Protein AF-A0A0G0PQ27-F1 (afdb_monomer_lite)

Organism: NCBI:txid1618450

pLDDT: mean 84.86, std 15.39, range [36.97, 97.31]

Secondary structure (DSSP, 8-state):
-GGGHHHHHHHTTS--EEEEETTTTEEEEESSSS---SEEEEEETTEEEEEETTEEEEEEESSHHHHTT------

InterPro domains:
  IPR019270 Putative hypoxanthine phosphoribosyltransferase [PF10049] (17-65)

Structure (mmCIF, N/CA/C/O backbone):
data_AF-A0A0G0PQ27-F1
#
_entry.id   AF-A0A0G0PQ27-F1
#
loop_
_atom_site.group_PDB
_atom_site.id
_atom_site.type_symbol
_atom_site.label_atom_id
_atom_site.label_alt_id
_atom_site.label_comp_id
_atom_site.label_asym_id
_atom_site.label_entity_id
_atom_site.label_seq_id
_atom_site.pdbx_PDB_ins_code
_atom_site.Cartn_x
_atom_site.Cartn_y
_atom_site.Cartn_z
_atom_site.occupancy
_atom_site.B_iso_or_equiv
_atom_site.auth_seq_id
_atom_site.auth_comp_id
_atom_site.auth_asym_id
_atom_site.auth_atom_id
_atom_site.pdbx_PDB_model_num
ATOM 1 N N . MET A 1 1 ? -15.095 17.623 5.273 1.00 62.81 1 MET A N 1
ATOM 2 C CA . MET A 1 1 ? -15.258 16.803 4.036 1.00 62.81 1 MET A CA 1
ATOM 3 C C . MET A 1 1 ? -14.364 17.325 2.918 1.00 62.81 1 MET A C 1
ATOM 5 O O . MET A 1 1 ? -13.704 16.526 2.271 1.00 62.81 1 MET A O 1
ATOM 9 N N . TYR A 1 2 ? -14.290 18.644 2.718 1.00 80.19 2 TYR A N 1
ATOM 10 C CA . TYR A 1 2 ? -13.468 19.269 1.673 1.00 80.19 2 TYR A CA 1
ATOM 11 C C . TYR A 1 2 ? -11.987 19.452 2.045 1.00 80.19 2 TYR A C 1
ATOM 13 O O . TYR A 1 2 ? -11.164 19.731 1.180 1.00 80.19 2 TYR A O 1
ATOM 21 N N . ASP A 1 3 ? -11.623 19.234 3.307 1.00 87.44 3 ASP A N 1
ATOM 22 C CA . ASP A 1 3 ? -10.267 19.460 3.835 1.00 87.44 3 ASP A CA 1
ATOM 23 C C . ASP A 1 3 ? -9.221 18.498 3.250 1.00 87.44 3 ASP A C 1
ATOM 25 O O . ASP A 1 3 ? -8.024 18.770 3.272 1.00 87.44 3 ASP A O 1
ATOM 29 N N . LEU A 1 4 ? -9.676 17.376 2.685 1.00 82.12 4 LEU A N 1
ATOM 30 C CA . LEU A 1 4 ? -8.834 16.398 1.995 1.00 82.12 4 LEU A CA 1
ATOM 31 C C . LEU A 1 4 ? -8.571 16.769 0.528 1.00 82.12 4 LEU A C 1
ATOM 33 O O . LEU A 1 4 ? -7.659 16.209 -0.083 1.00 82.12 4 LEU A O 1
ATOM 37 N N . LEU A 1 5 ? -9.337 17.709 -0.044 1.00 85.88 5 LEU A N 1
ATOM 38 C CA . LEU A 1 5 ? -9.238 18.060 -1.462 1.00 85.88 5 LEU A CA 1
ATOM 39 C C . LEU A 1 5 ? -7.832 18.508 -1.875 1.00 85.88 5 LEU A C 1
ATOM 41 O O . LEU A 1 5 ? -7.359 17.990 -2.885 1.00 85.88 5 LEU A O 1
ATOM 45 N N . PRO A 1 6 ? -7.120 19.385 -1.135 1.00 86.12 6 PRO A N 1
ATOM 46 C CA . PRO A 1 6 ? -5.776 19.799 -1.538 1.00 86.12 6 PRO A CA 1
ATOM 47 C C . PRO A 1 6 ? -4.802 18.618 -1.648 1.00 86.12 6 PRO A C 1
ATOM 49 O O . PRO A 1 6 ? -4.007 18.559 -2.584 1.00 86.12 6 PRO A O 1
ATOM 52 N N . GLY A 1 7 ? -4.901 17.648 -0.732 1.00 79.38 7 GLY A N 1
ATOM 53 C CA . GLY A 1 7 ? -4.084 16.433 -0.751 1.00 79.38 7 GLY A CA 1
ATOM 54 C C . GLY A 1 7 ? -4.417 15.527 -1.936 1.00 79.38 7 GLY A C 1
ATOM 55 O O . GLY A 1 7 ? -3.517 15.097 -2.654 1.00 79.38 7 GLY A O 1
ATOM 56 N N . ILE A 1 8 ? -5.707 15.305 -2.201 1.00 81.88 8 ILE A N 1
ATOM 57 C CA . ILE A 1 8 ? -6.164 14.507 -3.349 1.00 81.88 8 ILE A CA 1
ATOM 58 C C . ILE A 1 8 ? -5.724 15.156 -4.669 1.00 81.88 8 ILE A C 1
ATOM 60 O O . ILE A 1 8 ? -5.187 14.474 -5.536 1.00 81.88 8 ILE A O 1
ATOM 64 N N . LEU A 1 9 ? -5.878 16.476 -4.809 1.00 83.88 9 LEU A N 1
ATOM 65 C CA . LEU A 1 9 ? -5.430 17.237 -5.982 1.00 83.88 9 LEU A CA 1
ATOM 66 C C . LEU A 1 9 ? -3.910 17.166 -6.178 1.00 83.88 9 LEU A C 1
ATOM 68 O O . LEU A 1 9 ? -3.441 17.058 -7.311 1.00 83.88 9 LEU A O 1
ATOM 72 N N . ALA A 1 10 ? -3.131 17.184 -5.094 1.00 77.44 10 ALA A N 1
ATOM 73 C CA . ALA A 1 10 ? -1.684 17.006 -5.169 1.00 77.44 10 ALA A CA 1
ATOM 74 C C . ALA A 1 10 ? -1.295 15.597 -5.658 1.00 77.44 10 ALA A C 1
ATOM 76 O O . ALA A 1 10 ? -0.348 15.464 -6.437 1.00 77.44 10 ALA A O 1
ATOM 77 N N . MET A 1 11 ? -2.040 14.566 -5.243 1.00 73.50 11 MET A N 1
ATOM 78 C CA . MET A 1 11 ? -1.825 13.168 -5.640 1.00 73.50 11 MET A C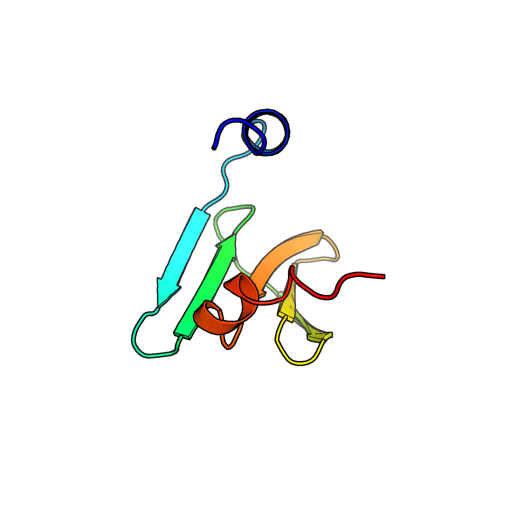A 1
ATOM 79 C C . MET A 1 11 ? -2.348 12.853 -7.046 1.00 73.50 11 MET A C 1
ATOM 81 O O . MET A 1 11 ? -1.763 12.020 -7.732 1.00 73.50 11 MET A O 1
ATOM 85 N N . ALA A 1 12 ? -3.376 13.565 -7.519 1.00 74.88 12 ALA A N 1
ATOM 86 C CA . ALA A 1 12 ? -4.008 13.364 -8.827 1.00 74.88 12 ALA A CA 1
ATOM 87 C C . ALA A 1 12 ? -3.073 13.586 -10.034 1.00 74.88 12 ALA A C 1
ATOM 89 O O . ALA A 1 12 ? -3.444 13.289 -11.167 1.00 74.88 12 ALA A O 1
ATOM 90 N N . LYS A 1 13 ? -1.845 14.077 -9.815 1.00 76.88 13 LYS A N 1
ATOM 91 C CA . LYS A 1 13 ? -0.806 14.193 -10.852 1.00 76.88 13 LYS A CA 1
ATOM 92 C C . LYS A 1 13 ? -0.374 12.839 -11.423 1.00 76.88 13 LYS A C 1
ATOM 94 O O . LYS A 1 13 ? 0.139 12.796 -12.539 1.00 76.88 13 LYS A O 1
ATOM 99 N N . LYS A 1 14 ? -0.543 11.752 -10.664 1.00 78.69 14 LYS A N 1
ATOM 100 C CA . LYS A 1 14 ? -0.310 10.376 -11.116 1.00 78.69 14 LYS A CA 1
ATOM 101 C C . LYS A 1 14 ? -1.509 9.507 -10.727 1.00 78.69 14 LYS A C 1
ATOM 103 O O . LYS A 1 14 ? -2.132 9.774 -9.701 1.00 78.69 14 LYS A O 1
ATOM 108 N N . PRO A 1 15 ? -1.851 8.473 -11.511 1.00 85.38 15 PRO A N 1
ATOM 109 C CA . PRO A 1 15 ? -2.935 7.583 -11.133 1.00 85.38 15 PRO A CA 1
ATOM 110 C C . PRO A 1 15 ? -2.566 6.830 -9.850 1.00 85.38 15 PRO A C 1
ATOM 112 O O . PRO A 1 15 ? -1.456 6.314 -9.721 1.00 85.38 15 PRO A O 1
ATOM 115 N N . VAL A 1 16 ? -3.515 6.761 -8.921 1.00 89.06 16 VAL A N 1
ATOM 116 C CA . VAL A 1 16 ? -3.421 5.961 -7.698 1.00 89.06 16 VAL A CA 1
ATOM 117 C C . VAL A 1 16 ? -4.583 4.982 -7.704 1.00 89.06 16 VAL A C 1
ATOM 119 O O . VAL A 1 16 ? -5.714 5.368 -8.003 1.00 89.06 16 VAL A O 1
ATOM 122 N N . TRP A 1 17 ? -4.307 3.719 -7.395 1.00 91.12 17 TRP A N 1
ATOM 123 C CA . TRP A 1 17 ? -5.328 2.678 -7.309 1.00 91.12 17 TRP A CA 1
ATOM 124 C C . TRP A 1 17 ? -5.486 2.229 -5.868 1.00 91.12 17 TRP A C 1
ATOM 126 O O . TRP A 1 17 ? -4.494 2.011 -5.175 1.00 91.12 17 TRP A O 1
ATOM 136 N N . PHE A 1 18 ? -6.738 2.076 -5.462 1.00 92.88 18 PHE A N 1
ATOM 137 C CA . PHE A 1 18 ? -7.135 1.584 -4.155 1.00 92.88 18 PHE A CA 1
ATOM 138 C C . PHE A 1 18 ? -7.906 0.289 -4.366 1.00 92.88 18 PHE A C 1
ATOM 140 O O . PHE A 1 18 ? -8.827 0.260 -5.183 1.00 92.88 18 PHE A O 1
ATOM 147 N N . ASP A 1 19 ? -7.512 -0.757 -3.655 1.00 94.75 19 ASP A N 1
ATOM 148 C CA . ASP A 1 19 ? -8.182 -2.053 -3.667 1.00 94.75 19 ASP A CA 1
ATOM 149 C C . ASP A 1 19 ? -8.332 -2.514 -2.219 1.00 94.75 19 ASP A C 1
ATOM 151 O O . ASP A 1 19 ? -7.331 -2.686 -1.522 1.00 94.75 19 ASP A O 1
ATOM 155 N N . TYR A 1 20 ? -9.570 -2.581 -1.735 1.00 96.19 20 TYR A N 1
ATOM 156 C CA . TYR A 1 20 ? -9.866 -2.953 -0.356 1.00 96.19 20 TYR A CA 1
ATOM 157 C C . TYR A 1 20 ? -10.427 -4.367 -0.332 1.00 96.19 20 TYR A C 1
ATOM 159 O O . TYR A 1 20 ? -11.516 -4.614 -0.852 1.00 96.19 20 TYR A O 1
ATOM 167 N N . ASP A 1 21 ? -9.682 -5.266 0.298 1.00 96.69 21 ASP A N 1
ATOM 168 C CA . ASP A 1 21 ? -10.119 -6.621 0.582 1.00 96.69 21 ASP A CA 1
ATOM 169 C C . ASP A 1 21 ? -10.871 -6.620 1.915 1.00 96.69 21 ASP A C 1
ATOM 171 O O . ASP A 1 21 ? -10.287 -6.445 2.989 1.00 96.69 21 ASP A O 1
ATOM 175 N N . GLN A 1 22 ? -12.190 -6.776 1.826 1.00 95.19 22 GLN A N 1
ATOM 176 C CA . GLN A 1 22 ? -13.072 -6.760 2.986 1.00 95.19 22 GLN A CA 1
ATOM 177 C C . GLN A 1 22 ? -12.908 -8.007 3.865 1.00 95.19 22 GLN A C 1
ATOM 179 O O . GLN A 1 22 ? -13.073 -7.901 5.080 1.00 95.19 22 GLN A O 1
ATOM 184 N N . ASP A 1 23 ? -12.585 -9.164 3.284 1.00 96.62 23 ASP A N 1
ATOM 185 C CA . ASP A 1 23 ? -12.460 -10.416 4.034 1.00 96.62 23 ASP A CA 1
ATOM 186 C C . ASP A 1 23 ? -11.168 -10.427 4.861 1.00 96.62 23 ASP A C 1
ATOM 188 O O . ASP A 1 23 ? -11.142 -10.955 5.975 1.00 96.62 23 ASP A O 1
ATOM 192 N N . ALA A 1 24 ? -10.107 -9.804 4.338 1.00 96.25 24 ALA A N 1
ATOM 193 C CA . ALA A 1 24 ? -8.821 -9.679 5.019 1.00 96.25 24 ALA A CA 1
ATOM 194 C C . ALA A 1 24 ? -8.679 -8.414 5.895 1.00 96.25 24 ALA A C 1
ATOM 196 O O . ALA A 1 24 ? -7.719 -8.323 6.657 1.00 96.25 24 ALA A O 1
ATOM 197 N N . ASP A 1 25 ? -9.587 -7.436 5.784 1.00 95.94 25 ASP A N 1
ATOM 198 C CA . ASP A 1 25 ? -9.438 -6.067 6.319 1.00 95.94 25 ASP A CA 1
ATOM 199 C C . ASP A 1 25 ? -8.116 -5.394 5.889 1.00 95.94 25 ASP A C 1
ATOM 201 O O . ASP A 1 25 ? -7.376 -4.816 6.693 1.00 95.94 25 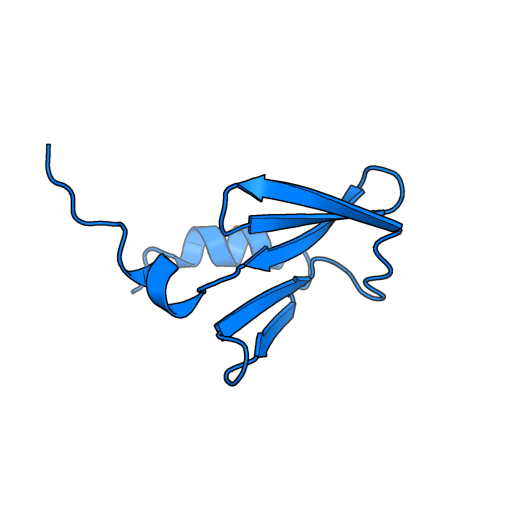ASP A O 1
ATOM 205 N N . VAL A 1 26 ? -7.808 -5.473 4.588 1.00 96.62 26 VAL A N 1
ATOM 206 C CA . VAL A 1 26 ? -6.560 -4.956 4.004 1.00 96.62 26 VAL A CA 1
ATOM 207 C C . VAL A 1 26 ? -6.841 -3.958 2.885 1.00 96.62 26 VAL A C 1
ATOM 209 O O . VAL A 1 26 ? -7.596 -4.236 1.958 1.00 96.62 26 VAL A O 1
ATOM 212 N N . LEU A 1 27 ? -6.176 -2.799 2.922 1.00 96.69 27 LEU A N 1
ATOM 213 C CA . LEU A 1 27 ? -6.174 -1.831 1.823 1.00 96.69 27 LEU A CA 1
ATOM 214 C C . LEU A 1 27 ? -4.841 -1.858 1.072 1.00 96.69 27 LEU A C 1
ATOM 216 O O . LEU A 1 27 ? -3.790 -1.525 1.624 1.00 96.69 27 LEU A O 1
ATOM 220 N N . TYR A 1 28 ? -4.901 -2.152 -0.221 1.00 95.12 28 TYR A N 1
ATOM 221 C CA . TYR A 1 28 ? -3.788 -1.997 -1.146 1.00 95.12 28 TYR A CA 1
ATOM 222 C C . TYR A 1 28 ? -3.857 -0.631 -1.827 1.00 95.12 28 TYR A C 1
ATOM 224 O O . TYR A 1 28 ? -4.855 -0.271 -2.451 1.00 95.12 28 TYR A O 1
ATOM 232 N N . VAL A 1 29 ? -2.762 0.121 -1.750 1.00 94.38 29 VAL A N 1
ATOM 233 C CA . VAL A 1 29 ? -2.582 1.391 -2.456 1.00 94.38 29 VAL A CA 1
ATOM 234 C C . VAL A 1 29 ? -1.466 1.212 -3.474 1.00 94.38 29 VAL A C 1
ATOM 236 O O . VAL A 1 29 ? -0.341 0.902 -3.099 1.00 94.38 29 VAL A O 1
ATOM 239 N N . SER A 1 30 ? -1.750 1.397 -4.761 1.00 93.81 30 SER A N 1
ATOM 240 C CA . SER A 1 30 ? -0.752 1.306 -5.838 1.00 93.81 30 SER A CA 1
ATOM 241 C C . SER A 1 30 ? -0.484 2.674 -6.451 1.00 93.81 30 SER A C 1
ATOM 243 O O . SER A 1 30 ? -1.426 3.397 -6.772 1.00 93.81 30 SER A O 1
ATOM 245 N N . PHE A 1 31 ? 0.787 2.994 -6.698 1.00 90.12 31 PHE A N 1
ATOM 246 C CA . PHE A 1 31 ? 1.204 4.255 -7.333 1.00 90.12 31 PHE A CA 1
ATOM 247 C C . PHE A 1 31 ? 1.617 4.097 -8.799 1.00 90.12 31 PHE A C 1
ATOM 249 O O . PHE A 1 31 ? 1.847 5.082 -9.500 1.00 90.12 31 PHE A O 1
ATOM 256 N N . ARG A 1 32 ? 1.708 2.855 -9.284 1.00 84.25 32 ARG A N 1
ATOM 257 C CA . ARG A 1 32 ? 1.927 2.546 -10.698 1.00 84.25 32 ARG A CA 1
ATOM 258 C C . ARG A 1 32 ? 1.320 1.195 -11.073 1.00 84.25 32 ARG A C 1
ATOM 260 O O . ARG A 1 32 ? 1.078 0.352 -10.210 1.00 84.25 32 ARG A O 1
ATOM 267 N N . LYS A 1 33 ? 1.160 0.968 -12.377 1.00 80.25 33 LYS A N 1
ATOM 268 C CA . LYS A 1 33 ? 0.883 -0.350 -12.959 1.00 80.25 33 LYS A CA 1
ATOM 269 C C . LYS A 1 33 ? 1.898 -0.668 -14.073 1.00 80.25 33 LYS A C 1
ATOM 271 O O . LYS A 1 33 ? 2.250 0.249 -14.812 1.00 80.25 33 LYS A O 1
ATOM 276 N N . PRO A 1 34 ? 2.341 -1.932 -14.218 1.00 81.25 34 PRO A N 1
ATOM 277 C CA . PRO A 1 34 ? 2.116 -3.030 -13.283 1.00 81.25 34 PRO A CA 1
ATOM 278 C C . PRO A 1 34 ? 2.834 -2.769 -11.950 1.00 81.25 34 PRO A C 1
ATOM 280 O O . PRO A 1 34 ? 3.832 -2.045 -11.867 1.00 81.25 34 PRO A O 1
ATOM 283 N N . GLN A 1 35 ? 2.251 -3.303 -10.885 1.00 75.19 35 GLN A N 1
ATOM 284 C CA . GLN A 1 35 ? 2.704 -3.057 -9.525 1.00 75.19 35 GLN A CA 1
ATOM 285 C C . GLN A 1 35 ? 4.091 -3.677 -9.308 1.00 75.19 35 GLN A C 1
ATOM 287 O O . GLN A 1 35 ? 5.010 -2.957 -8.919 1.00 75.19 35 GLN A O 1
ATOM 292 N N . ASP A 1 36 ? 4.239 -4.966 -9.652 1.00 82.06 36 ASP A N 1
ATOM 293 C CA . ASP A 1 36 ? 5.467 -5.782 -9.657 1.00 82.06 36 ASP A CA 1
ATOM 294 C C . ASP A 1 36 ? 6.511 -5.328 -8.629 1.00 82.06 36 ASP A C 1
ATOM 296 O O . ASP A 1 36 ? 7.629 -4.948 -8.979 1.00 82.06 36 ASP A O 1
ATOM 300 N N . ALA A 1 37 ? 6.115 -5.283 -7.356 1.00 87.69 37 ALA A N 1
ATOM 301 C CA . ALA A 1 37 ? 7.047 -5.003 -6.273 1.00 87.69 37 ALA A CA 1
ATOM 302 C C . ALA A 1 37 ? 8.056 -6.155 -6.191 1.00 87.69 37 ALA A C 1
ATOM 304 O O . ALA A 1 37 ? 7.658 -7.319 -6.202 1.00 87.69 37 ALA A O 1
ATOM 305 N N . THR A 1 38 ? 9.345 -5.834 -6.131 1.00 90.00 38 THR A N 1
ATOM 306 C CA . THR A 1 38 ? 10.404 -6.827 -5.899 1.00 90.00 38 THR A CA 1
ATOM 307 C C . THR A 1 38 ? 10.647 -7.024 -4.414 1.00 90.00 38 THR A C 1
ATOM 309 O O . THR A 1 38 ? 11.127 -8.076 -4.007 1.00 90.00 38 THR A O 1
ATOM 312 N N . GLU A 1 39 ? 10.305 -6.017 -3.612 1.00 93.75 39 GLU A N 1
ATOM 313 C CA . GLU A 1 39 ? 10.575 -5.984 -2.184 1.00 93.75 39 GLU A CA 1
ATOM 314 C C . GLU A 1 39 ? 9.346 -5.480 -1.428 1.00 93.75 39 GLU A C 1
ATOM 316 O O . GLU A 1 39 ? 8.545 -4.680 -1.924 1.00 93.75 39 GLU A O 1
ATOM 321 N N . THR A 1 40 ? 9.151 -6.001 -0.221 1.00 95.25 40 THR A N 1
ATOM 322 C CA . THR A 1 40 ? 8.117 -5.537 0.703 1.00 95.25 40 THR A CA 1
ATOM 323 C C . THR A 1 40 ? 8.714 -5.478 2.096 1.00 95.25 40 THR A C 1
ATOM 325 O O . THR A 1 40 ? 9.242 -6.477 2.581 1.00 95.25 40 THR A O 1
ATOM 328 N N . THR A 1 41 ? 8.652 -4.309 2.722 1.00 96.88 41 THR A N 1
ATOM 329 C CA . THR A 1 41 ? 9.284 -4.044 4.015 1.00 96.88 41 THR A CA 1
ATOM 330 C C . THR A 1 41 ? 8.243 -3.551 5.021 1.00 96.88 41 THR A C 1
ATOM 332 O O . THR A 1 41 ? 7.400 -2.715 4.684 1.00 96.88 41 THR A O 1
ATOM 335 N N . PRO A 1 42 ? 8.242 -4.066 6.262 1.00 96.44 42 PRO A N 1
ATOM 336 C CA . PRO A 1 42 ? 7.377 -3.540 7.307 1.00 96.44 42 PRO A CA 1
ATOM 337 C C . PRO A 1 42 ? 7.850 -2.141 7.714 1.00 96.44 42 PRO A C 1
ATOM 339 O O . PRO A 1 42 ? 9.016 -1.942 8.048 1.00 96.44 42 PRO A O 1
ATOM 342 N N . TYR A 1 43 ? 6.938 -1.173 7.695 1.00 95.25 43 TYR A N 1
ATOM 343 C CA . TYR A 1 43 ? 7.179 0.175 8.216 1.00 95.25 43 TYR A CA 1
ATOM 344 C C . TYR A 1 43 ? 6.719 0.301 9.669 1.00 95.25 43 TYR A C 1
ATOM 346 O O . TYR A 1 43 ? 7.378 0.943 10.4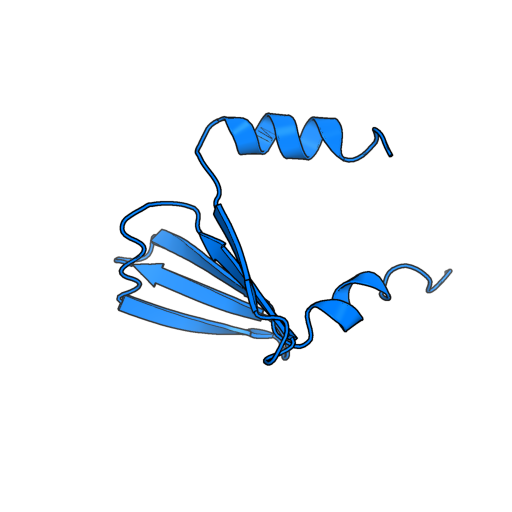83 1.00 95.25 43 TYR A O 1
ATOM 354 N N . ASN A 1 44 ? 5.585 -0.321 9.994 1.00 93.62 44 ASN A N 1
ATOM 355 C CA . ASN A 1 44 ? 5.081 -0.508 11.352 1.00 93.62 44 ASN A CA 1
ATOM 356 C C . ASN A 1 44 ? 4.131 -1.718 11.391 1.00 93.62 44 ASN A C 1
ATOM 358 O O . ASN A 1 44 ? 3.941 -2.380 10.371 1.00 93.62 44 ASN A O 1
ATOM 362 N N . ASP A 1 45 ? 3.507 -1.959 12.545 1.00 92.25 45 ASP A N 1
ATOM 363 C CA . ASP A 1 45 ? 2.615 -3.102 12.796 1.00 92.25 45 ASP A CA 1
ATOM 364 C C . ASP A 1 45 ? 1.464 -3.251 11.785 1.00 92.25 45 ASP A C 1
ATOM 366 O O . ASP A 1 45 ? 0.973 -4.356 11.581 1.00 92.25 45 ASP A O 1
ATOM 370 N N . HIS A 1 46 ? 1.051 -2.164 11.125 1.00 94.38 46 HIS A N 1
ATOM 371 C CA . HIS A 1 46 ? -0.096 -2.157 10.215 1.00 94.38 46 HIS A CA 1
ATOM 372 C C . HIS A 1 46 ? 0.252 -1.730 8.785 1.00 94.38 46 HIS A C 1
ATOM 374 O O . HIS A 1 46 ? -0.635 -1.656 7.940 1.00 94.38 46 HIS A O 1
ATOM 380 N N . ILE A 1 47 ? 1.509 -1.392 8.482 1.00 96.12 47 ILE A N 1
ATOM 381 C CA . ILE A 1 47 ? 1.887 -0.825 7.182 1.00 96.12 47 ILE A CA 1
ATOM 382 C C . ILE A 1 47 ? 3.078 -1.572 6.601 1.00 96.12 47 ILE A C 1
ATOM 384 O O . ILE A 1 47 ? 4.160 -1.599 7.189 1.00 96.12 47 ILE A O 1
ATOM 388 N N . LEU A 1 48 ? 2.893 -2.080 5.382 1.00 97.31 48 LEU A N 1
ATOM 389 C CA . LEU A 1 48 ? 3.952 -2.644 4.552 1.00 97.31 48 LEU A CA 1
ATOM 390 C C . LEU A 1 48 ? 4.216 -1.725 3.357 1.00 97.31 48 LEU A C 1
ATOM 392 O O . LEU A 1 48 ? 3.302 -1.400 2.592 1.00 97.31 48 LEU A O 1
ATOM 396 N N . LEU A 1 49 ? 5.470 -1.328 3.176 1.00 96.38 49 LEU A N 1
ATOM 397 C CA . LEU A 1 49 ? 5.936 -0.597 2.003 1.00 96.38 49 LEU A CA 1
ATOM 398 C C . LEU A 1 49 ? 6.287 -1.586 0.911 1.00 96.38 49 LEU A C 1
ATOM 400 O O . LEU A 1 49 ? 6.855 -2.640 1.181 1.00 96.38 49 LEU A O 1
ATOM 404 N N . ARG A 1 50 ? 5.935 -1.256 -0.327 1.00 95.69 50 ARG A N 1
ATOM 405 C CA . ARG A 1 50 ? 6.168 -2.125 -1.475 1.00 95.69 50 ARG A CA 1
ATOM 406 C C . ARG A 1 50 ? 7.003 -1.382 -2.482 1.00 95.69 50 ARG A C 1
ATOM 408 O O . ARG A 1 50 ? 6.569 -0.352 -2.997 1.00 95.69 50 ARG A O 1
ATOM 415 N N . GLU A 1 51 ? 8.176 -1.919 -2.769 1.00 94.62 51 GLU A N 1
ATOM 416 C CA . GLU A 1 51 ? 9.198 -1.249 -3.557 1.00 94.62 51 GLU A CA 1
ATOM 417 C C . GLU A 1 51 ? 9.585 -2.079 -4.782 1.00 94.62 51 GLU A C 1
ATOM 419 O O . GLU A 1 51 ? 9.493 -3.310 -4.796 1.00 94.62 51 GLU A O 1
ATOM 424 N N . ARG A 1 52 ? 10.014 -1.400 -5.847 1.00 92.50 52 ARG A N 1
ATOM 425 C CA . ARG A 1 52 ? 10.720 -2.024 -6.973 1.00 92.50 52 ARG A CA 1
ATOM 426 C C . ARG A 1 52 ? 11.911 -1.169 -7.334 1.00 92.50 52 ARG A C 1
ATOM 428 O O . ARG A 1 52 ? 11.726 -0.002 -7.667 1.00 92.50 52 ARG A O 1
ATOM 435 N N . ASN A 1 53 ? 13.097 -1.768 -7.357 1.00 91.12 53 ASN A N 1
ATOM 436 C CA . ASN A 1 53 ? 14.343 -1.084 -7.716 1.00 91.12 53 ASN A CA 1
ATOM 437 C C . ASN A 1 53 ? 14.570 0.208 -6.897 1.00 91.12 53 ASN A C 1
ATOM 439 O O . ASN A 1 53 ? 15.009 1.215 -7.448 1.00 91.12 53 ASN A O 1
ATOM 443 N N . GLY A 1 54 ? 14.211 0.200 -5.608 1.00 88.31 54 GLY A N 1
ATOM 444 C CA . GLY A 1 54 ? 14.325 1.363 -4.718 1.00 88.31 54 GLY A CA 1
ATOM 445 C C . GLY A 1 54 ? 13.263 2.456 -4.908 1.00 88.31 54 GLY A C 1
ATOM 446 O O . GLY A 1 54 ? 13.356 3.506 -4.280 1.00 88.31 54 GLY A O 1
ATOM 447 N N . GLU A 1 55 ? 12.256 2.248 -5.763 1.00 89.94 55 GLU A N 1
ATOM 448 C CA . GLU A 1 55 ? 11.092 3.135 -5.881 1.00 89.94 55 GLU A CA 1
ATOM 449 C C . GLU A 1 55 ? 9.909 2.558 -5.095 1.00 89.94 55 GLU A C 1
ATOM 451 O O . GLU A 1 55 ? 9.596 1.376 -5.244 1.00 89.94 55 GLU A O 1
ATOM 456 N N . LEU A 1 56 ? 9.203 3.391 -4.322 1.00 92.25 56 LEU A N 1
ATOM 457 C CA . LEU A 1 56 ? 7.948 3.014 -3.668 1.00 92.25 56 LEU A CA 1
ATOM 458 C C . LEU A 1 56 ? 6.819 2.904 -4.700 1.00 92.25 56 LEU A C 1
ATOM 460 O O . LEU A 1 56 ? 6.426 3.882 -5.335 1.00 92.25 56 LEU A O 1
ATOM 464 N N . VAL A 1 57 ? 6.265 1.705 -4.844 1.00 94.19 57 VAL A N 1
ATOM 465 C CA . VAL A 1 57 ? 5.286 1.364 -5.891 1.00 94.19 57 VAL A CA 1
ATOM 466 C C . VAL A 1 57 ? 3.909 1.061 -5.327 1.00 94.19 57 VAL A C 1
ATOM 468 O O . VAL A 1 57 ? 2.921 1.088 -6.064 1.00 94.19 57 VAL A O 1
ATOM 471 N N . GLY A 1 58 ? 3.834 0.826 -4.019 1.00 94.50 58 GLY A N 1
ATOM 472 C CA . GLY A 1 58 ? 2.581 0.714 -3.303 1.00 94.50 58 GLY A CA 1
ATOM 473 C C . GLY A 1 58 ? 2.752 0.598 -1.796 1.00 94.50 58 GLY A C 1
ATOM 474 O O . GLY A 1 58 ? 3.861 0.553 -1.267 1.00 94.50 58 GLY A O 1
ATOM 475 N N . ILE A 1 59 ? 1.620 0.543 -1.113 1.00 96.25 59 ILE A N 1
ATOM 476 C CA . ILE A 1 59 ? 1.50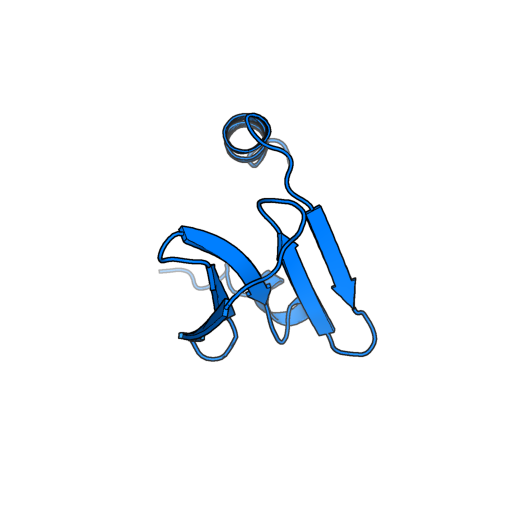5 0.371 0.332 1.00 96.25 59 ILE A CA 1
ATOM 477 C C . ILE A 1 59 ? 0.427 -0.682 0.581 1.00 96.25 59 ILE A C 1
ATOM 479 O O . ILE A 1 59 ? -0.576 -0.724 -0.130 1.00 96.25 59 ILE A O 1
ATOM 483 N N . THR A 1 60 ? 0.639 -1.538 1.574 1.00 96.75 60 THR A N 1
ATOM 484 C CA . THR A 1 60 ? -0.402 -2.417 2.124 1.00 96.75 60 THR A CA 1
ATOM 485 C C . THR A 1 60 ? -0.707 -1.958 3.535 1.00 96.75 60 THR A C 1
ATOM 487 O O . THR A 1 60 ? 0.212 -1.842 4.345 1.00 96.75 60 THR A O 1
ATOM 490 N N . ILE A 1 61 ? -1.972 -1.663 3.809 1.00 96.81 61 ILE A N 1
ATOM 491 C CA . ILE A 1 61 ? -2.455 -1.261 5.126 1.00 96.81 61 ILE A CA 1
ATOM 492 C C . ILE A 1 61 ? -3.268 -2.422 5.685 1.00 96.81 61 ILE A C 1
ATOM 494 O O . ILE A 1 61 ? -4.307 -2.764 5.126 1.00 96.81 61 ILE A O 1
ATOM 498 N N . LEU A 1 62 ? -2.766 -3.021 6.756 1.00 95.56 62 LEU A N 1
ATOM 499 C CA . LEU A 1 62 ? -3.413 -4.077 7.528 1.00 95.56 62 LEU A CA 1
ATOM 500 C C . LEU A 1 62 ? -4.353 -3.454 8.567 1.00 95.56 62 LEU A C 1
ATOM 502 O O . LEU A 1 62 ? -4.168 -2.292 8.941 1.00 95.56 62 LEU A O 1
ATOM 506 N N . ASP A 1 63 ? -5.347 -4.218 9.025 1.00 95.06 63 ASP A N 1
ATOM 507 C CA . ASP A 1 63 ? -6.382 -3.760 9.963 1.00 95.06 63 ASP A CA 1
ATOM 508 C C . ASP A 1 63 ? -6.968 -2.401 9.534 1.00 95.06 63 ASP A C 1
ATOM 510 O O . ASP A 1 63 ? -7.102 -1.456 10.328 1.00 95.06 63 ASP A O 1
ATOM 514 N N . ALA A 1 64 ? -7.221 -2.243 8.230 1.00 92.50 64 ALA A N 1
ATOM 515 C CA . ALA A 1 64 ? -7.429 -0.930 7.627 1.00 92.50 64 ALA A CA 1
ATOM 516 C C . ALA A 1 64 ? -8.657 -0.219 8.223 1.00 92.50 64 ALA A C 1
ATOM 518 O O . ALA A 1 64 ? -8.655 1.006 8.396 1.00 92.50 64 ALA A O 1
ATOM 519 N N . SER A 1 65 ? -9.677 -0.978 8.628 1.00 91.69 65 SER A N 1
ATOM 520 C CA . SER A 1 65 ? -10.857 -0.455 9.316 1.00 91.69 65 SER A CA 1
ATOM 521 C C . SER A 1 65 ? -10.526 0.227 10.658 1.00 91.69 65 SER A C 1
ATOM 523 O O . SER A 1 65 ? -11.184 1.203 11.049 1.00 91.69 65 SER A O 1
ATOM 525 N N . HIS A 1 66 ? -9.461 -0.201 11.343 1.00 86.50 66 HIS A N 1
ATOM 526 C CA . HIS A 1 66 ? -9.014 0.337 12.630 1.00 86.50 66 HIS A CA 1
ATOM 527 C C . HIS A 1 66 ? -8.136 1.588 12.491 1.00 86.50 66 HIS A C 1
ATOM 529 O O . HIS A 1 66 ? -8.098 2.421 13.404 1.00 86.50 66 HIS A O 1
ATOM 535 N N . MET A 1 67 ? -7.514 1.795 11.328 1.00 75.50 67 MET A N 1
ATOM 536 C CA . MET A 1 67 ? -6.714 2.992 11.034 1.00 75.50 67 MET A CA 1
ATOM 537 C C . MET A 1 67 ? -7.555 4.278 10.984 1.00 75.50 67 MET A C 1
ATOM 539 O O . MET A 1 67 ? -7.049 5.367 11.261 1.00 75.50 67 MET A O 1
ATOM 543 N N . SER A 1 68 ? -8.862 4.165 10.727 1.00 60.22 68 SER A N 1
ATOM 544 C CA . SER A 1 68 ? -9.799 5.299 10.729 1.00 60.22 68 SER A CA 1
ATOM 545 C C . SER A 1 68 ? -10.038 5.919 12.120 1.00 60.22 68 SER A C 1
ATOM 547 O O . SER A 1 68 ? -10.513 7.051 12.218 1.00 60.22 68 SER A O 1
ATOM 549 N N . LYS A 1 69 ? -9.684 5.214 13.208 1.00 53.66 69 LYS A N 1
ATOM 550 C CA . LYS A 1 69 ? -10.064 5.574 14.588 1.00 53.66 69 LYS A CA 1
ATOM 551 C C . LYS A 1 69 ? -8.984 6.316 15.388 1.00 53.66 69 LYS A C 1
ATOM 553 O O . LYS A 1 69 ? -9.267 6.791 16.483 1.00 53.66 69 LYS A O 1
ATOM 558 N N . LYS A 1 70 ? -7.758 6.473 14.870 1.00 48.22 70 LYS A N 1
ATOM 559 C CA . LYS A 1 70 ? -6.604 6.990 15.645 1.00 48.22 70 LYS A CA 1
ATOM 560 C C . LYS A 1 70 ? -6.406 8.518 15.644 1.00 48.22 70 LYS A C 1
ATOM 562 O O . LYS A 1 70 ? -5.330 8.995 15.990 1.00 48.22 70 LYS A O 1
ATOM 567 N N . LYS A 1 71 ? -7.433 9.313 15.320 1.00 45.22 71 LYS A N 1
ATOM 568 C CA . LYS A 1 71 ? -7.443 10.770 15.571 1.00 45.22 71 LYS A CA 1
ATOM 569 C C . LYS A 1 71 ? -8.549 11.149 16.551 1.00 45.22 71 LYS A C 1
ATOM 571 O O . LYS A 1 71 ? -9.576 11.679 16.149 1.00 45.22 71 LYS A O 1
ATOM 576 N N . GLN A 1 72 ? -8.312 10.869 17.830 1.00 40.44 72 GLN A N 1
ATOM 577 C CA . GLN A 1 72 ? -8.894 11.577 18.975 1.00 40.44 72 GLN A CA 1
ATOM 578 C C . GLN A 1 72 ? -8.127 11.162 20.241 1.00 40.44 72 GLN A C 1
ATOM 580 O O . GLN A 1 72 ? -8.604 10.416 21.088 1.00 40.44 72 GLN A O 1
ATOM 585 N N . THR A 1 73 ? -6.889 11.629 20.366 1.00 36.97 73 THR A N 1
ATOM 586 C CA . THR A 1 73 ? -6.281 11.807 21.686 1.00 36.97 73 THR A CA 1
ATOM 587 C C . THR A 1 73 ? -5.912 13.272 21.768 1.00 36.97 73 THR A C 1
ATOM 589 O O . THR A 1 73 ? -5.009 13.746 21.087 1.00 36.97 73 THR A O 1
ATOM 592 N N . VAL A 1 74 ? -6.758 13.983 22.504 1.00 44.19 74 VAL A N 1
ATOM 593 C CA . VAL A 1 74 ? -6.599 15.376 22.899 1.00 44.19 74 VAL A CA 1
ATOM 594 C C . VAL A 1 74 ? -5.338 15.476 23.754 1.00 44.19 74 VAL A 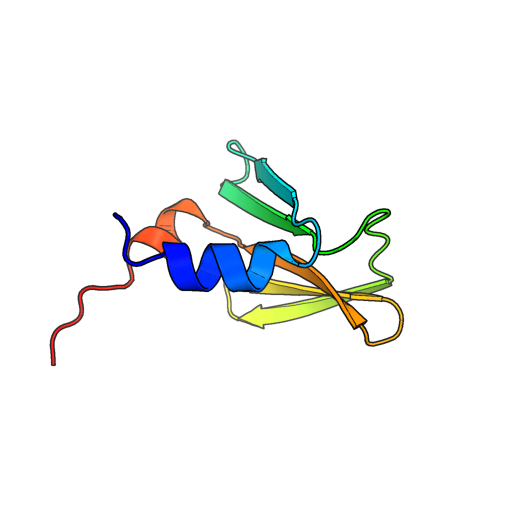C 1
ATOM 596 O O . VAL A 1 74 ? -5.113 14.646 24.637 1.00 44.19 74 VAL A O 1
ATOM 599 N N . SER A 1 75 ? -4.519 16.484 23.496 1.00 39.56 75 SER A N 1
ATOM 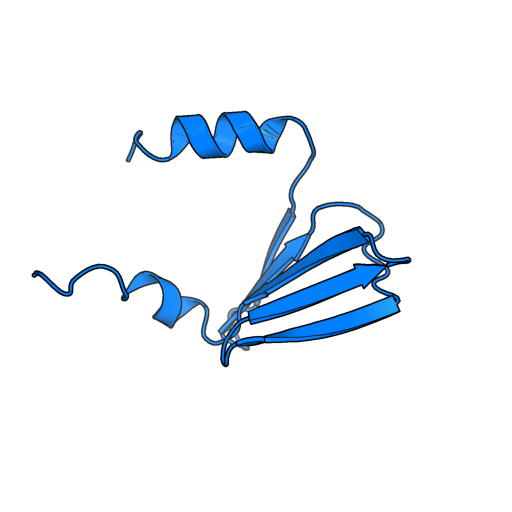600 C CA . SER A 1 75 ? -3.583 17.061 24.460 1.00 39.56 75 SER A CA 1
ATOM 601 C C . SER A 1 75 ? -3.604 18.564 24.258 1.00 39.56 75 SER A C 1
ATOM 603 O O . SER A 1 75 ? -3.591 18.976 23.075 1.00 39.56 75 SER A O 1
#

Sequence (75 aa):
MYDLLPGILAMAKKPVWFDYDQDADVLYVSFRKPQDATETTPYNDHILLRERNGELVGITILDASHMSKKKQTVS

Radius of gyration: 13.97 Å; chains: 1; bounding box: 30×30×38 Å

Foldseek 3Di:
DCPCVVVVVVLVVFDWDWDADPVQRKIKIFRDPPLPFPDWDDPDPFKIFGHDPRHGGIMMGGNNVCVVPPPDDDD